Protein AF-A0A8S9QK73-F1 (afdb_monomer)

pLDDT: mean 71.42, std 14.94, range [36.34, 89.0]

InterPro domains:
  IPR006527 F-box associated beta-propeller, type 1 [PF07734] (5-68)

Structure (mmCIF, N/CA/C/O backbone):
data_AF-A0A8S9QK73-F1
#
_entry.id   AF-A0A8S9QK73-F1
#
loop_
_atom_site.group_PDB
_atom_site.id
_atom_site.type_symbol
_atom_site.label_atom_id
_atom_site.label_alt_id
_atom_site.label_comp_id
_atom_site.label_asym_id
_atom_site.label_entity_id
_atom_site.label_seq_id
_atom_site.pdbx_PDB_ins_code
_atom_site.Cartn_x
_atom_site.Cartn_y
_atom_site.Cartn_z
_atom_site.occupancy
_atom_site.B_iso_or_equiv
_atom_site.auth_seq_id
_atom_site.auth_comp_id
_atom_site.auth_asym_id
_atom_site.auth_atom_id
_atom_site.pdbx_PDB_model_num
ATOM 1 N N . MET A 1 1 ? -1.245 7.052 -14.803 1.00 41.94 1 MET A N 1
ATOM 2 C CA . MET A 1 1 ? -1.849 5.746 -14.485 1.00 41.94 1 MET A CA 1
ATOM 3 C C . MET A 1 1 ? -0.714 4.901 -13.945 1.00 41.94 1 MET A C 1
ATOM 5 O O . MET A 1 1 ? 0.265 4.744 -14.660 1.00 41.94 1 MET A O 1
ATOM 9 N N . LEU A 1 2 ? -0.743 4.561 -12.655 1.00 48.09 2 LEU A N 1
ATOM 10 C CA . LEU A 1 2 ? 0.282 3.713 -12.043 1.00 48.09 2 LEU A CA 1
ATOM 11 C C . LEU A 1 2 ? -0.031 2.276 -12.478 1.00 48.09 2 LEU A C 1
ATOM 13 O O . LEU A 1 2 ? -1.096 1.763 -12.136 1.00 48.09 2 LEU A O 1
ATOM 17 N N . ASP A 1 3 ? 0.835 1.678 -13.295 1.00 53.22 3 ASP A N 1
ATOM 18 C CA . ASP A 1 3 ? 0.719 0.281 -13.729 1.00 53.22 3 ASP A CA 1
ATOM 19 C C . ASP A 1 3 ? 1.130 -0.637 -12.565 1.00 53.22 3 ASP A C 1
ATOM 21 O O . ASP A 1 3 ? 2.237 -1.167 -12.517 1.00 53.22 3 ASP A O 1
ATOM 25 N N . LEU A 1 4 ? 0.229 -0.773 -11.590 1.00 53.97 4 LEU A N 1
ATOM 26 C CA . LEU A 1 4 ? 0.402 -1.561 -10.367 1.00 53.97 4 LEU A CA 1
ATOM 27 C C . LEU A 1 4 ? 0.218 -3.060 -10.664 1.00 53.97 4 LEU A C 1
ATOM 29 O O . LEU A 1 4 ? -0.825 -3.646 -10.369 1.00 53.97 4 LEU A O 1
ATOM 33 N N . TYR A 1 5 ? 1.212 -3.695 -11.286 1.00 55.72 5 TYR A N 1
ATOM 34 C CA . TYR A 1 5 ? 1.220 -5.148 -11.481 1.00 55.72 5 TYR A CA 1
ATOM 35 C C . TYR A 1 5 ? 1.715 -5.840 -10.201 1.00 55.72 5 TYR A C 1
ATOM 37 O O . TYR A 1 5 ? 2.906 -6.063 -10.010 1.00 55.72 5 TYR A O 1
ATOM 4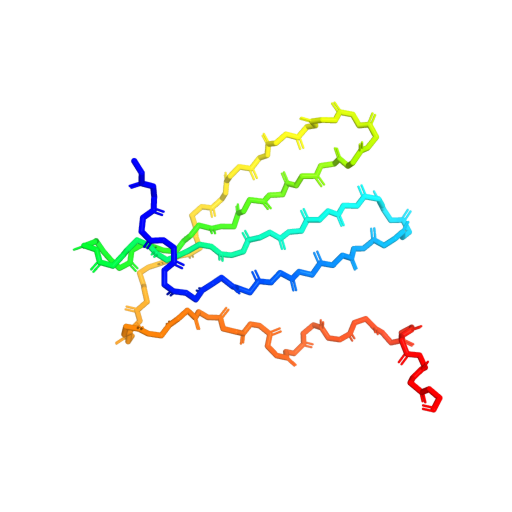5 N N . GLY A 1 6 ? 0.777 -6.177 -9.312 1.00 60.72 6 GLY A N 1
ATOM 46 C CA . GLY A 1 6 ? 1.049 -6.911 -8.074 1.00 60.72 6 GLY A CA 1
ATOM 47 C C . GLY A 1 6 ? 1.434 -5.994 -6.916 1.00 60.72 6 GLY A C 1
ATOM 48 O O . GLY A 1 6 ? 2.602 -5.777 -6.634 1.00 60.72 6 GLY A O 1
ATOM 49 N N . GLY A 1 7 ? 0.438 -5.476 -6.206 1.00 67.38 7 GLY A N 1
ATOM 50 C CA . GLY A 1 7 ? 0.650 -4.906 -4.879 1.00 67.38 7 GLY A CA 1
ATOM 51 C C . GLY A 1 7 ? 0.326 -5.951 -3.820 1.00 67.38 7 GLY A C 1
ATOM 52 O O . GLY A 1 7 ? -0.666 -6.671 -3.945 1.00 67.38 7 GLY A O 1
ATOM 53 N N . SER A 1 8 ? 1.133 -6.033 -2.768 1.00 76.81 8 SER A N 1
ATOM 54 C CA . SER A 1 8 ? 0.697 -6.665 -1.518 1.00 76.81 8 SER A CA 1
ATOM 55 C C . SER A 1 8 ? 0.315 -5.585 -0.521 1.00 76.81 8 SER A C 1
ATOM 57 O O . SER A 1 8 ? 0.849 -4.478 -0.570 1.00 76.81 8 SER A O 1
ATOM 59 N N . PHE A 1 9 ? -0.590 -5.894 0.396 1.00 84.00 9 PHE A N 1
ATOM 60 C CA . PHE A 1 9 ? -0.949 -4.981 1.470 1.00 84.00 9 PHE A CA 1
ATOM 61 C C . PHE A 1 9 ? -1.110 -5.739 2.782 1.00 84.00 9 PHE A C 1
ATOM 63 O O . PHE A 1 9 ? -1.337 -6.950 2.781 1.00 84.00 9 PHE A O 1
ATOM 70 N N . PHE A 1 10 ? -1.021 -5.016 3.893 1.00 82.69 10 PHE A N 1
ATOM 71 C CA . PHE A 1 10 ? -1.515 -5.489 5.180 1.00 82.69 10 PHE A CA 1
ATOM 72 C C . PHE A 1 10 ? -2.254 -4.372 5.911 1.00 82.69 10 PHE A C 1
ATOM 74 O O . PHE A 1 10 ? -2.060 -3.186 5.629 1.00 82.69 10 PHE A O 1
ATOM 81 N N . ILE A 1 11 ? -3.113 -4.774 6.843 1.00 86.12 11 ILE A N 1
ATOM 82 C CA . ILE A 1 11 ? -3.891 -3.884 7.697 1.00 86.12 11 ILE A CA 1
ATOM 83 C C . ILE A 1 11 ? -3.532 -4.212 9.142 1.00 86.12 11 ILE A C 1
ATOM 85 O O . ILE A 1 11 ? -3.529 -5.376 9.540 1.00 86.12 11 ILE A O 1
ATOM 89 N N . ASP A 1 12 ? -3.214 -3.178 9.903 1.00 85.00 12 ASP A N 1
ATOM 90 C CA . ASP A 1 12 ? -3.070 -3.209 11.349 1.00 85.00 12 ASP A CA 1
ATOM 91 C C . ASP A 1 12 ? -4.282 -2.486 11.943 1.00 85.00 12 ASP A C 1
ATOM 93 O O . ASP A 1 12 ? -4.360 -1.256 11.924 1.00 85.00 12 ASP A O 1
ATOM 97 N N . GLU A 1 13 ? -5.266 -3.258 12.404 1.00 86.75 13 GLU A N 1
ATOM 98 C CA . GLU A 1 13 ? -6.513 -2.721 12.959 1.00 86.75 13 GLU A CA 1
ATOM 99 C C . GLU A 1 13 ? -6.307 -2.041 14.318 1.00 86.75 13 GLU A C 1
ATOM 101 O O . GLU A 1 13 ? -7.014 -1.083 14.632 1.00 86.75 13 GLU A O 1
ATOM 106 N N . GLU A 1 14 ? -5.325 -2.491 15.108 1.00 86.06 14 GLU A N 1
ATOM 107 C CA . GLU A 1 14 ? -5.022 -1.924 16.426 1.00 86.06 14 GLU A CA 1
ATOM 108 C C . GLU A 1 14 ? -4.450 -0.512 16.280 1.00 86.06 14 GLU A C 1
ATOM 110 O O . GLU A 1 14 ? -4.922 0.430 16.921 1.00 86.06 14 GLU A O 1
ATOM 115 N N . ASN A 1 15 ? -3.482 -0.347 15.376 1.00 85.75 15 ASN A N 1
ATOM 116 C CA . ASN A 1 15 ? -2.871 0.950 15.089 1.00 85.75 15 ASN A CA 1
ATOM 117 C C . ASN A 1 15 ? -3.619 1.749 14.012 1.00 85.75 15 ASN A C 1
ATOM 119 O O . ASN A 1 15 ? -3.258 2.897 13.740 1.00 85.75 15 ASN A O 1
ATOM 123 N N . LYS A 1 16 ? -4.660 1.165 13.406 1.00 88.62 16 LYS A N 1
ATOM 124 C CA . LYS A 1 16 ? -5.460 1.750 12.318 1.00 88.62 16 LYS A CA 1
ATOM 125 C C . LYS A 1 16 ? -4.601 2.216 11.140 1.00 88.62 16 LYS A C 1
ATOM 127 O O . LYS A 1 16 ? -4.740 3.328 10.616 1.00 88.62 16 L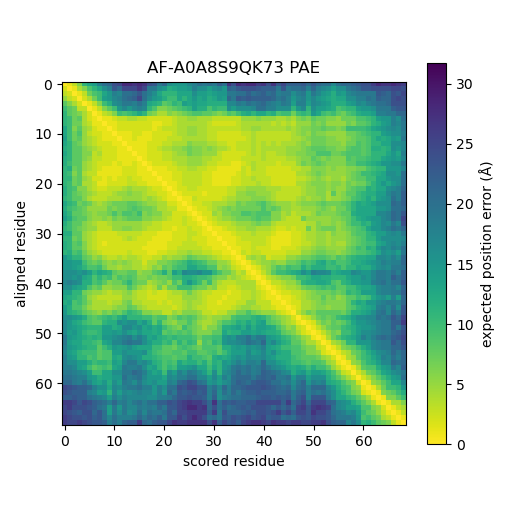YS A O 1
ATOM 132 N N . LEU A 1 17 ? -3.666 1.357 10.746 1.00 87.50 17 LEU A N 1
ATOM 133 C CA . LEU A 1 17 ? -2.752 1.586 9.635 1.00 87.50 17 LEU A CA 1
ATOM 134 C C . LEU A 1 17 ? -3.024 0.575 8.525 1.00 87.50 17 LEU A C 1
ATOM 136 O O . LEU A 1 17 ? -3.227 -0.608 8.776 1.00 87.50 17 LEU A O 1
ATOM 140 N N . ALA A 1 18 ? -2.952 1.029 7.284 1.00 87.06 18 ALA A N 1
ATOM 141 C CA . ALA A 1 18 ? -2.788 0.167 6.127 1.00 87.06 18 ALA A CA 1
ATOM 142 C C . ALA A 1 18 ? -1.399 0.405 5.543 1.00 87.06 18 ALA A C 1
ATOM 144 O O . ALA A 1 18 ? -0.943 1.547 5.455 1.00 87.06 18 ALA A O 1
ATOM 145 N N . VAL A 1 19 ? -0.725 -0.661 5.128 1.00 85.00 19 VAL A N 1
ATOM 146 C CA . VAL A 1 19 ? 0.532 -0.553 4.392 1.00 85.00 19 VAL A CA 1
ATOM 147 C C . VAL A 1 19 ? 0.367 -1.223 3.047 1.00 85.00 19 VAL A C 1
ATOM 149 O O . VAL A 1 19 ? -0.032 -2.383 2.973 1.00 85.00 19 VAL A O 1
ATOM 152 N N . VAL A 1 20 ? 0.678 -0.485 1.989 1.00 85.00 20 VAL A N 1
ATOM 153 C CA . VAL A 1 20 ? 0.641 -0.965 0.608 1.00 85.00 20 VAL A CA 1
ATOM 154 C C . VAL A 1 20 ? 2.062 -1.008 0.079 1.00 85.00 20 VAL A C 1
ATOM 156 O O . VAL A 1 20 ? 2.788 -0.021 0.173 1.00 85.00 20 VAL A O 1
ATOM 159 N N . PHE A 1 21 ? 2.453 -2.145 -0.477 1.00 81.69 21 PHE A N 1
ATOM 160 C CA . PHE A 1 21 ? 3.731 -2.319 -1.148 1.00 81.69 21 PHE A CA 1
ATOM 161 C C . PHE A 1 21 ? 3.529 -2.157 -2.651 1.00 81.69 21 PHE A C 1
ATOM 163 O O . PHE A 1 21 ? 2.727 -2.875 -3.250 1.00 81.69 21 PHE A O 1
ATOM 170 N N . ASP A 1 22 ? 4.263 -1.215 -3.229 1.00 82.00 22 ASP A N 1
ATOM 171 C CA . ASP A 1 22 ? 4.311 -0.917 -4.656 1.00 82.00 22 ASP A CA 1
ATOM 172 C C . ASP A 1 22 ? 5.663 -1.362 -5.239 1.00 82.00 22 ASP A C 1
ATOM 174 O O . ASP A 1 22 ? 6.688 -1.330 -4.551 1.00 82.00 22 ASP A O 1
ATOM 178 N N . LEU A 1 23 ? 5.653 -1.774 -6.506 1.00 80.00 23 LEU A N 1
ATOM 179 C CA . LEU A 1 23 ? 6.821 -2.078 -7.320 1.00 80.00 23 LEU A CA 1
ATOM 180 C C . LEU A 1 23 ? 6.720 -1.291 -8.631 1.00 80.00 23 LEU A C 1
ATOM 182 O O . LEU A 1 23 ? 5.921 -1.614 -9.511 1.00 80.00 23 LEU A O 1
ATOM 186 N N . ASP A 1 24 ? 7.609 -0.317 -8.810 1.00 78.50 24 ASP A N 1
ATOM 187 C CA . ASP A 1 24 ? 7.791 0.321 -10.108 1.00 78.50 24 ASP A CA 1
ATOM 188 C C . ASP A 1 24 ? 8.549 -0.631 -11.039 1.00 78.50 24 ASP A C 1
ATOM 190 O O . ASP A 1 24 ? 9.759 -0.809 -10.922 1.00 78.50 24 ASP A O 1
ATOM 194 N N . MET A 1 25 ? 7.850 -1.219 -12.007 1.00 73.56 25 MET A N 1
ATOM 195 C CA . MET A 1 25 ? 8.424 -2.168 -12.969 1.00 73.56 25 MET A CA 1
ATOM 196 C C . MET A 1 25 ? 9.538 -1.575 -13.846 1.00 73.56 25 MET A C 1
ATOM 198 O O . MET A 1 25 ? 10.362 -2.317 -14.377 1.00 73.56 25 MET A O 1
ATOM 202 N N . ARG A 1 26 ? 9.600 -0.247 -14.020 1.00 79.56 26 ARG A N 1
ATOM 203 C CA . ARG A 1 26 ? 10.635 0.391 -14.852 1.00 79.56 26 ARG A CA 1
ATOM 204 C C . ARG A 1 26 ? 11.955 0.517 -14.112 1.00 79.56 26 ARG A C 1
ATOM 206 O O . ARG A 1 26 ? 13.018 0.330 -14.700 1.00 79.56 26 ARG A O 1
ATOM 213 N N . SER A 1 27 ? 11.885 0.874 -12.836 1.00 78.06 27 SER A N 1
ATOM 214 C CA . SER A 1 27 ? 13.058 1.125 -11.998 1.00 78.06 27 SER A CA 1
ATOM 215 C C . SER A 1 27 ? 13.388 -0.037 -11.058 1.00 78.06 27 SER A C 1
ATOM 217 O O . SER A 1 27 ? 14.483 -0.099 -10.498 1.00 78.06 27 SER A O 1
ATOM 219 N N . ARG A 1 28 ? 12.451 -0.978 -10.913 1.00 76.50 28 ARG A N 1
ATOM 220 C CA . ARG A 1 28 ? 12.412 -2.038 -9.902 1.00 76.50 28 ARG A CA 1
ATOM 221 C C . ARG A 1 28 ? 12.476 -1.506 -8.471 1.00 76.50 28 ARG A C 1
ATOM 223 O O . ARG A 1 28 ? 12.799 -2.269 -7.559 1.00 76.50 28 ARG A O 1
ATOM 230 N N . PHE A 1 29 ? 12.193 -0.219 -8.253 1.00 79.38 29 PHE A N 1
ATOM 231 C CA . PHE A 1 29 ? 12.096 0.334 -6.909 1.00 79.38 29 PHE A CA 1
ATOM 232 C C . PHE A 1 29 ? 10.817 -0.136 -6.244 1.00 79.38 29 PHE A C 1
ATOM 234 O O . PHE A 1 29 ? 9.741 -0.111 -6.837 1.00 79.38 29 PHE A O 1
ATOM 241 N N . GLN A 1 30 ? 10.967 -0.555 -4.994 1.00 79.94 30 GLN A N 1
ATOM 242 C CA . GLN A 1 30 ? 9.843 -0.879 -4.144 1.00 79.94 30 GLN A CA 1
ATOM 243 C C . GLN A 1 30 ? 9.645 0.194 -3.099 1.00 79.94 30 GLN A C 1
ATOM 245 O O . GLN A 1 30 ? 10.591 0.576 -2.399 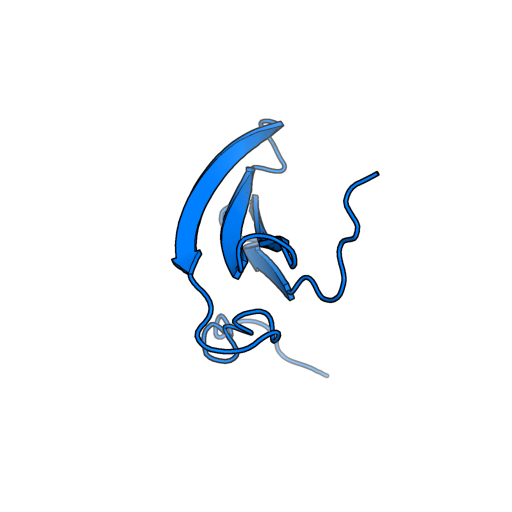1.00 79.94 30 GLN A O 1
ATOM 250 N N . THR A 1 31 ? 8.395 0.599 -2.949 1.00 83.75 31 THR A N 1
ATOM 251 C CA . THR A 1 31 ? 7.983 1.618 -1.995 1.00 83.75 31 THR A CA 1
ATOM 252 C C . THR A 1 31 ? 6.876 1.045 -1.120 1.00 83.75 31 THR A C 1
ATOM 254 O O . THR A 1 31 ? 5.940 0.418 -1.607 1.00 83.75 31 THR A O 1
ATOM 257 N N . ALA A 1 32 ? 6.982 1.244 0.192 1.00 85.75 32 ALA A N 1
ATOM 258 C CA . ALA A 1 32 ? 5.882 1.017 1.117 1.00 85.75 32 ALA A CA 1
ATOM 259 C C . ALA A 1 32 ? 5.171 2.336 1.397 1.00 85.75 32 ALA A C 1
ATOM 261 O O . ALA A 1 32 ? 5.794 3.304 1.834 1.00 85.75 32 ALA A O 1
ATOM 262 N N . HIS A 1 33 ? 3.862 2.350 1.201 1.00 86.44 33 HIS A N 1
ATOM 263 C CA . HIS A 1 33 ? 2.984 3.448 1.569 1.00 86.44 33 HIS A CA 1
ATOM 264 C C . HIS A 1 33 ? 2.261 3.093 2.859 1.00 86.44 33 HIS A C 1
ATOM 266 O O . HIS A 1 33 ? 1.435 2.188 2.875 1.00 86.44 33 HIS A O 1
ATOM 272 N N . ILE A 1 34 ? 2.569 3.810 3.933 1.00 88.19 34 ILE A N 1
ATOM 273 C CA . ILE A 1 34 ? 1.86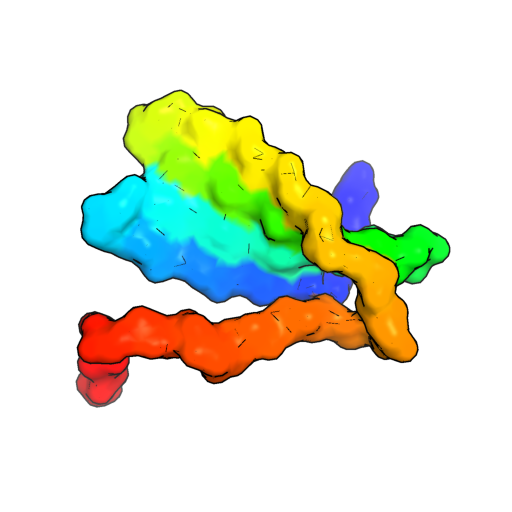8 3.731 5.210 1.00 88.19 34 ILE A CA 1
ATOM 274 C C . ILE A 1 34 ? 0.740 4.752 5.175 1.00 88.19 34 ILE A C 1
ATOM 276 O O . ILE A 1 34 ? 0.986 5.937 4.953 1.00 88.19 34 ILE A O 1
ATOM 280 N N . ILE A 1 35 ? -0.477 4.284 5.410 1.00 89.00 35 ILE A N 1
ATOM 281 C CA . ILE A 1 35 ? -1.707 5.063 5.381 1.00 89.00 35 ILE A CA 1
ATOM 282 C C . ILE A 1 35 ? -2.358 4.929 6.754 1.00 89.00 35 ILE A C 1
ATOM 284 O O . ILE A 1 35 ? -2.808 3.847 7.121 1.00 89.00 35 ILE A O 1
ATOM 288 N N . ALA A 1 36 ? -2.427 6.017 7.516 1.00 87.38 36 ALA A N 1
ATOM 289 C CA . ALA A 1 36 ? -3.252 6.054 8.718 1.00 87.38 36 ALA A CA 1
ATOM 290 C C . ALA A 1 36 ? -4.705 6.312 8.320 1.00 87.38 36 ALA A C 1
ATOM 292 O O . ALA A 1 36 ? -5.012 7.371 7.766 1.00 87.38 36 ALA A O 1
ATOM 293 N N . THR A 1 37 ? -5.600 5.366 8.603 1.00 76.19 37 THR A N 1
ATOM 294 C CA . THR A 1 37 ? -6.994 5.441 8.136 1.00 76.19 37 THR A CA 1
ATOM 295 C C . THR A 1 37 ? -7.774 6.567 8.807 1.00 76.19 37 THR A C 1
ATOM 297 O O . THR A 1 37 ? -8.649 7.158 8.184 1.00 76.19 37 THR A O 1
ATOM 300 N N . ASP A 1 38 ? -7.416 6.914 10.043 1.00 80.62 38 ASP A N 1
ATOM 301 C CA . ASP A 1 38 ? -8.124 7.930 10.832 1.00 80.62 38 ASP A CA 1
ATOM 302 C C . ASP A 1 38 ? -7.677 9.363 10.525 1.00 80.62 38 ASP A C 1
ATOM 304 O O . ASP A 1 38 ? -8.465 10.302 10.616 1.00 80.62 38 ASP A O 1
ATOM 308 N N . TYR A 1 39 ? -6.404 9.541 10.169 1.00 77.31 39 TYR A N 1
ATOM 309 C CA . TYR A 1 39 ? -5.787 10.863 10.014 1.00 77.31 39 TYR A CA 1
ATOM 310 C C . TYR A 1 39 ? -5.440 11.195 8.561 1.00 77.31 39 TYR A C 1
ATOM 312 O O . TYR A 1 39 ? -4.938 12.284 8.286 1.00 77.31 39 TYR A O 1
ATOM 320 N N . GLY A 1 40 ? -5.645 10.252 7.635 1.00 75.06 40 GLY A N 1
ATOM 321 C CA . GLY A 1 40 ? -5.232 10.383 6.236 1.00 75.06 40 GLY A CA 1
ATOM 322 C C . GLY A 1 40 ? -3.721 10.569 6.063 1.00 75.06 40 GLY A C 1
ATOM 323 O O . GLY A 1 40 ? -3.272 11.002 5.003 1.00 75.06 40 GLY A O 1
ATOM 324 N N . TYR A 1 41 ? -2.929 10.290 7.104 1.00 77.94 41 TYR A N 1
ATOM 325 C CA . TYR A 1 41 ? -1.484 10.461 7.072 1.00 77.94 41 TYR A CA 1
ATOM 326 C C . TYR A 1 41 ? -0.883 9.428 6.129 1.00 77.94 41 TYR A C 1
ATOM 328 O O . TYR A 1 41 ? -1.011 8.226 6.362 1.00 77.94 41 TYR A O 1
ATOM 336 N N . LEU A 1 42 ? -0.223 9.917 5.082 1.00 85.19 42 LEU A N 1
ATOM 337 C CA . LEU A 1 42 ? 0.458 9.093 4.101 1.00 85.19 42 LEU A CA 1
ATOM 338 C C . LEU A 1 42 ? 1.964 9.311 4.211 1.00 85.19 42 LEU A C 1
ATOM 340 O O . LEU A 1 42 ? 2.456 10.432 4.065 1.00 85.19 42 LEU A O 1
ATOM 344 N N . LYS A 1 43 ? 2.699 8.226 4.444 1.00 87.94 43 LYS A N 1
ATOM 345 C CA . LYS A 1 43 ? 4.162 8.214 4.413 1.00 87.94 43 LYS A CA 1
ATOM 346 C C . LYS A 1 43 ? 4.645 7.134 3.464 1.00 87.94 43 LYS A C 1
ATOM 348 O O . LYS A 1 43 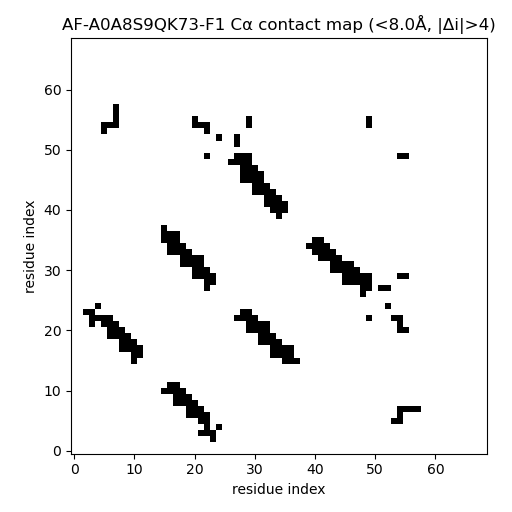? 4.294 5.972 3.626 1.00 87.94 43 LYS A O 1
ATOM 353 N N . SER A 1 44 ? 5.500 7.518 2.529 1.00 87.62 44 SER A N 1
ATOM 354 C CA . SER A 1 44 ? 6.162 6.592 1.614 1.00 87.62 44 SER A CA 1
ATOM 355 C C . SER A 1 44 ? 7.585 6.320 2.090 1.00 87.62 44 SER A C 1
ATOM 357 O O . SER A 1 44 ? 8.286 7.242 2.512 1.00 87.62 44 SER A O 1
ATOM 359 N N . VAL A 1 45 ? 8.005 5.060 2.039 1.00 83.50 45 VAL A N 1
ATOM 360 C CA . VAL A 1 45 ? 9.360 4.628 2.386 1.00 83.50 45 VAL A CA 1
ATOM 361 C C . VAL A 1 45 ? 9.893 3.746 1.268 1.00 83.50 45 VAL A C 1
ATOM 363 O O . VAL A 1 45 ? 9.279 2.734 0.937 1.00 83.50 45 VAL A O 1
ATOM 366 N N . ASP A 1 46 ? 11.051 4.104 0.723 1.00 84.62 46 ASP A N 1
ATOM 367 C CA . ASP A 1 46 ? 11.746 3.273 -0.257 1.00 84.62 46 ASP A CA 1
ATOM 368 C C . ASP A 1 46 ? 12.390 2.081 0.452 1.00 84.62 46 ASP A C 1
ATOM 370 O O . ASP A 1 46 ? 13.222 2.240 1.348 1.00 84.62 46 ASP A O 1
ATOM 374 N N . ILE A 1 47 ? 11.984 0.871 0.072 1.00 76.75 47 ILE A N 1
ATOM 375 C CA . ILE A 1 47 ? 12.425 -0.356 0.738 1.00 76.75 47 ILE A CA 1
ATOM 376 C C . ILE A 1 47 ? 13.750 -0.824 0.155 1.00 76.75 47 ILE A C 1
ATOM 378 O O . ILE A 1 47 ? 14.667 -1.101 0.928 1.00 76.75 47 ILE A O 1
ATOM 382 N N . ARG A 1 48 ? 13.833 -0.948 -1.182 1.00 72.62 48 ARG A N 1
ATOM 383 C CA . ARG A 1 48 ? 15.028 -1.274 -1.997 1.00 72.62 48 ARG A CA 1
ATOM 384 C C . ARG A 1 48 ? 14.629 -1.601 -3.441 1.00 72.62 48 ARG A C 1
ATOM 386 O O . ARG A 1 48 ? 13.451 -1.701 -3.769 1.00 72.62 48 ARG A O 1
ATOM 393 N N . VAL A 1 49 ? 15.634 -1.811 -4.293 1.00 72.00 49 VAL A N 1
ATOM 394 C CA . VAL A 1 49 ? 15.458 -2.404 -5.626 1.00 72.00 49 VAL A CA 1
ATOM 395 C C . VAL A 1 49 ? 15.128 -3.893 -5.482 1.00 72.00 49 VAL A C 1
AT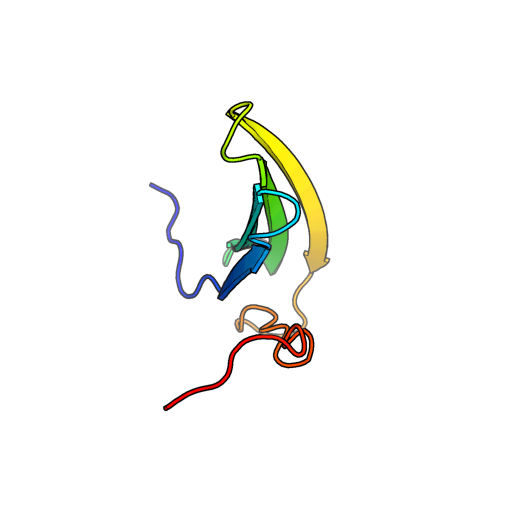OM 397 O O . VAL A 1 49 ? 15.847 -4.613 -4.786 1.00 72.00 49 VAL A O 1
ATOM 400 N N . SER A 1 50 ? 14.056 -4.359 -6.126 1.00 66.62 50 SER A N 1
ATOM 401 C CA . SER A 1 50 ? 13.719 -5.784 -6.153 1.00 66.62 50 SER A CA 1
ATOM 402 C C . SER A 1 50 ? 14.759 -6.582 -6.948 1.00 66.62 50 SER A C 1
ATOM 404 O O . SER A 1 50 ? 15.106 -6.181 -8.063 1.00 66.62 50 SER A O 1
ATOM 406 N N . PRO A 1 51 ? 15.252 -7.724 -6.432 1.00 65.88 51 PRO A N 1
ATOM 407 C CA . PRO A 1 51 ? 16.137 -8.604 -7.193 1.00 65.88 51 PRO A CA 1
ATOM 408 C C . PRO A 1 51 ? 15.419 -9.333 -8.344 1.00 65.88 51 PRO A C 1
ATOM 410 O O . PRO A 1 51 ? 16.090 -9.870 -9.223 1.00 65.88 51 PRO A O 1
ATOM 413 N N . ALA A 1 52 ? 14.082 -9.344 -8.359 1.00 64.56 52 ALA A N 1
ATOM 414 C CA . ALA A 1 52 ? 13.245 -9.946 -9.396 1.00 64.56 52 ALA A CA 1
ATOM 415 C C . ALA A 1 52 ? 12.058 -9.027 -9.727 1.00 64.56 52 ALA A C 1
ATOM 417 O O . ALA A 1 52 ? 11.689 -8.189 -8.911 1.00 64.56 52 ALA A O 1
ATOM 418 N N . ASP A 1 53 ? 11.391 -9.233 -10.863 1.00 64.50 53 ASP A N 1
ATOM 419 C CA . ASP A 1 53 ? 10.166 -8.492 -11.238 1.00 64.50 53 ASP A CA 1
ATOM 420 C C . ASP A 1 53 ? 8.928 -8.934 -10.425 1.00 64.50 53 ASP A C 1
ATOM 422 O O . ASP A 1 53 ? 7.783 -8.791 -10.847 1.00 64.50 53 ASP A O 1
ATOM 426 N N . CYS A 1 54 ? 9.166 -9.503 -9.244 1.00 62.09 54 CYS A N 1
ATOM 427 C CA . CYS A 1 54 ? 8.150 -9.887 -8.287 1.00 62.09 54 CYS A CA 1
ATOM 428 C C . CYS A 1 54 ? 8.148 -8.862 -7.143 1.00 62.09 54 CYS A C 1
ATOM 430 O O . CYS A 1 54 ? 9.222 -8.552 -6.607 1.00 62.09 54 CYS A O 1
ATOM 432 N N . PRO A 1 55 ? 6.974 -8.365 -6.728 1.00 61.44 55 PRO A N 1
ATOM 433 C CA . PRO A 1 55 ? 6.839 -7.571 -5.511 1.00 61.44 55 PRO A CA 1
ATOM 434 C C . PRO A 1 55 ? 7.336 -8.387 -4.314 1.00 61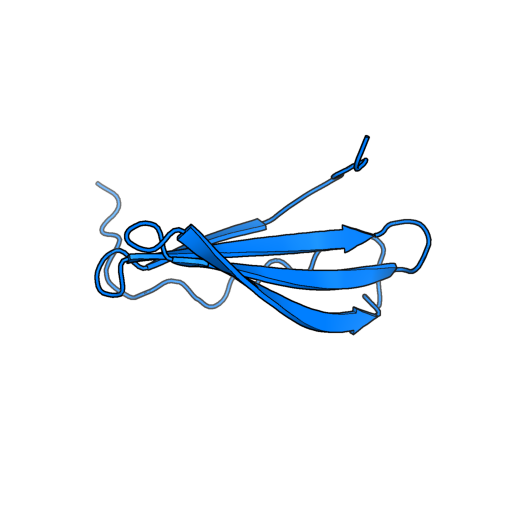.44 55 PRO A C 1
ATOM 436 O O . PRO A 1 55 ? 7.085 -9.596 -4.250 1.00 61.44 55 PRO A O 1
ATOM 439 N N . LEU A 1 56 ? 8.021 -7.759 -3.351 1.00 62.31 56 LEU A N 1
ATOM 440 C CA . LEU A 1 56 ? 8.302 -8.404 -2.070 1.00 62.31 56 LEU A CA 1
ATOM 441 C C . LEU A 1 56 ? 6.974 -8.658 -1.362 1.00 62.31 56 LEU A C 1
ATOM 443 O O . LEU A 1 56 ? 6.431 -7.796 -0.677 1.00 62.31 56 LEU A O 1
ATOM 447 N N . VAL A 1 57 ? 6.468 -9.876 -1.505 1.00 60.09 57 VAL A N 1
ATOM 448 C CA . VAL A 1 57 ? 5.407 -10.383 -0.649 1.00 60.09 57 VAL A CA 1
ATOM 449 C C . VAL A 1 57 ? 6.044 -10.615 0.718 1.00 60.09 57 VAL A C 1
ATOM 451 O O . VAL A 1 57 ? 6.759 -11.598 0.916 1.00 60.09 57 VAL A O 1
ATOM 454 N N . TYR A 1 58 ? 5.825 -9.703 1.667 1.00 57.94 58 TYR A N 1
ATOM 455 C CA . TYR A 1 58 ? 6.154 -9.942 3.075 1.00 57.94 58 TYR A CA 1
ATOM 456 C C . TYR A 1 58 ? 5.191 -11.002 3.635 1.00 57.94 58 TYR A C 1
ATOM 458 O O . TYR A 1 58 ? 4.270 -10.709 4.388 1.00 57.94 58 TYR A O 1
ATOM 466 N N . SER A 1 59 ? 5.397 -12.265 3.256 1.00 50.81 59 SER A N 1
ATOM 467 C CA . SER A 1 59 ? 4.591 -13.406 3.710 1.00 50.81 59 SER A CA 1
ATOM 468 C C . SER A 1 59 ? 4.816 -13.756 5.186 1.00 50.81 59 SER A C 1
ATOM 470 O O . SER A 1 59 ? 4.181 -14.669 5.703 1.00 50.81 59 SER A O 1
ATOM 472 N N . SER A 1 60 ? 5.750 -13.080 5.860 1.00 51.44 60 SER A N 1
ATOM 473 C CA . SER A 1 60 ? 6.151 -13.360 7.240 1.00 51.44 60 SER A CA 1
ATOM 474 C C . SER A 1 60 ? 5.537 -12.427 8.283 1.00 51.44 60 SER A C 1
ATOM 476 O O . SER A 1 60 ?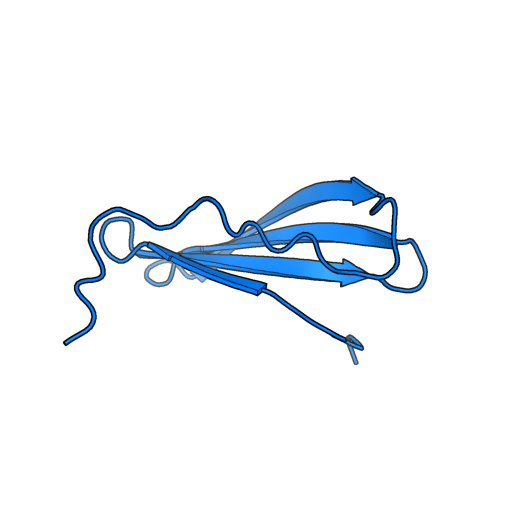 5.631 -12.741 9.467 1.00 51.44 60 SER A O 1
ATOM 478 N N . TYR A 1 61 ? 4.875 -11.330 7.892 1.00 54.97 61 TYR A N 1
ATOM 479 C CA . TYR A 1 61 ? 4.078 -10.539 8.834 1.00 54.97 61 TYR A CA 1
ATOM 480 C C . TYR A 1 61 ? 2.618 -10.995 8.786 1.00 54.97 61 TYR A C 1
ATOM 482 O O . TYR A 1 61 ? 1.744 -10.320 8.251 1.00 54.97 61 TYR A O 1
ATOM 490 N N . ALA A 1 62 ? 2.368 -12.184 9.330 1.00 50.59 62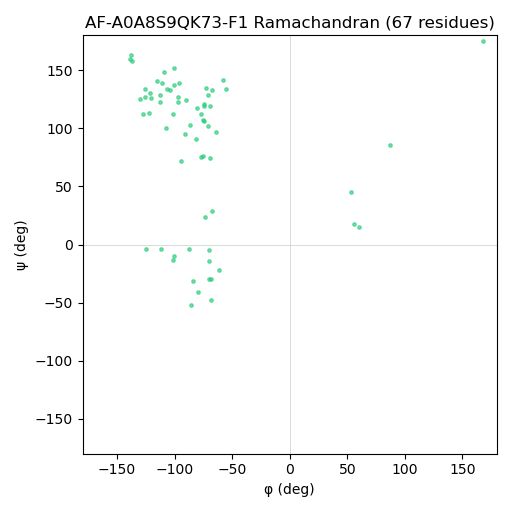 ALA A N 1
ATOM 491 C CA . ALA A 1 62 ? 1.045 -12.531 9.816 1.00 50.59 62 ALA A CA 1
ATOM 492 C C . ALA A 1 62 ? 0.978 -12.024 11.265 1.00 50.59 62 ALA A C 1
ATOM 494 O O . ALA A 1 62 ? 1.587 -12.656 12.135 1.00 50.59 62 ALA A O 1
ATOM 495 N N . PRO A 1 63 ? 0.314 -10.889 11.565 1.00 47.75 63 PRO A N 1
ATOM 496 C CA . PRO A 1 63 ? -0.013 -10.599 12.952 1.00 47.75 63 PRO A CA 1
ATOM 497 C C . PRO A 1 63 ? -0.794 -11.808 13.475 1.00 47.75 63 PRO A C 1
ATOM 499 O O . PRO A 1 63 ? -1.675 -12.332 12.791 1.00 47.75 63 PRO A O 1
ATOM 502 N N . SER A 1 64 ? -0.439 -12.297 14.660 1.00 53.84 64 SER A N 1
ATOM 503 C CA . SER A 1 64 ? -0.970 -13.521 15.279 1.00 53.84 64 SER A CA 1
ATOM 504 C C . SER A 1 64 ? -2.458 -13.434 15.677 1.00 53.84 64 SER A C 1
ATOM 506 O O . SER A 1 64 ? -2.873 -14.061 16.645 1.00 53.84 64 SER A O 1
ATOM 508 N N . LEU A 1 65 ? -3.257 -12.631 14.973 1.00 52.47 65 LEU A N 1
ATOM 509 C CA . LEU A 1 65 ? -4.605 -12.204 15.343 1.00 52.47 65 LEU A CA 1
ATOM 510 C C . LEU A 1 65 ? -5.678 -12.499 14.289 1.00 52.47 65 LEU A C 1
ATOM 512 O O . LEU A 1 65 ? -6.855 -12.316 14.579 1.00 52.47 65 LEU A O 1
ATOM 516 N N . VAL A 1 66 ? -5.327 -13.024 13.111 1.00 46.22 66 VAL A N 1
ATOM 517 C CA . VAL A 1 66 ? -6.343 -13.517 12.168 1.00 46.22 66 VAL A CA 1
ATOM 518 C C . VAL A 1 66 ? -6.601 -15.000 12.441 1.00 46.22 66 VAL A C 1
ATOM 520 O O . VAL A 1 66 ? -5.884 -15.870 11.948 1.00 46.22 66 VAL A O 1
ATOM 523 N N . GLN A 1 67 ? -7.628 -15.302 13.240 1.00 43.59 67 GLN A N 1
ATOM 524 C CA . GLN A 1 67 ? -8.235 -16.635 13.238 1.00 43.59 67 GLN A CA 1
ATOM 525 C C . GLN A 1 67 ? -9.089 -16.765 11.974 1.00 43.59 67 GLN A C 1
ATOM 527 O O . GLN A 1 67 ? -10.147 -16.152 11.867 1.00 43.59 67 GLN A O 1
ATOM 532 N N . LEU A 1 68 ? -8.618 -17.545 11.004 1.00 36.34 68 LEU A N 1
ATOM 533 C CA . LEU A 1 68 ? -9.449 -17.983 9.886 1.00 36.34 68 LEU A CA 1
ATOM 534 C C . LEU A 1 68 ? -10.403 -19.074 10.406 1.00 36.34 68 LEU A C 1
ATOM 536 O O . LEU A 1 68 ? -9.931 -20.076 10.948 1.00 36.34 68 LEU A O 1
ATOM 540 N N . GLN A 1 69 ? -11.715 -18.835 10.292 1.00 39.94 69 GLN A N 1
ATOM 541 C CA . GLN A 1 69 ? -12.774 -19.820 10.567 1.00 39.94 69 GLN A CA 1
ATOM 542 C C . GLN A 1 69 ? -12.883 -20.867 9.460 1.00 39.94 69 GLN A C 1
ATOM 544 O O . GLN A 1 69 ? -12.718 -20.494 8.277 1.00 39.94 69 GLN A O 1
#

Foldseek 3Di:
DQPFPDKDKDADVVQQWIWIWGADLVQQWIKIWIARPVPRDTDIDTPDRDPDSHTPPPPPPPPPPDDDD

Mean predicted aligned error: 9.93 Å

Secondary structure (DSSP, 8-state):
----S--EEEEETTTTEEEEEEE-TTT-EEEEEEEETTT--EEEEEEEE-SSSS----TT---TT----

Solvent-accessible surface area (backbone atoms only — not comparable to full-atom values): 4427 Å² total; per-residue (Å²): 133,84,79,72,77,56,64,47,70,52,74,40,77,91,80,38,33,36,38,40,37,45,42,44,83,89,76,33,40,25,35,37,37,40,35,31,73,89,75,70,45,73,46,78,42,80,75,48,69,48,96,51,104,56,57,86,69,70,83,79,75,67,70,96,75,77,81,83,129

Nearest PDB structures (foldseek):
  3gc3-assembly1_B  TM=7.912E-01  e=8.075E-01  Bos taurus
  1qnw-assembly1_A  TM=7.313E-01  e=2.236E+00  Ulex europaeus
  3ujq-assembly1_B  TM=7.311E-01  e=2.236E+00  Lablab purpureus
  3usu-assembly1_C  TM=7.618E-01  e=2.676E+00  Butea monosperma

Radius of gyration: 13.19 Å; Cα contacts (8 Å, |Δi|>4): 116; chains: 1; bounding box: 29×31×31 Å

Organism: Brassica cretica (NCBI:txid69181)

Sequence (69 aa):
MLDLYGGSFFIDEENKLAVVFDLDMRSRFQTAHIIATDYGYLKSVDIRVSPADCPLVYSSYAPSLVQLQ